Protein AF-A0A1U9XPH9-F1 (afdb_monomer_lite)

Structure (mmCIF, N/CA/C/O backbone):
data_AF-A0A1U9XPH9-F1
#
_entry.id   AF-A0A1U9XPH9-F1
#
loop_
_atom_site.group_PDB
_atom_site.id
_atom_site.type_symbol
_atom_site.label_atom_id
_atom_site.label_alt_id
_atom_site.label_comp_id
_atom_site.label_asym_id
_atom_site.label_entity_id
_atom_site.label_seq_id
_atom_site.pdbx_PDB_ins_code
_atom_site.Cartn_x
_atom_site.Cartn_y
_atom_site.Cartn_z
_atom_site.occupancy
_atom_site.B_iso_or_equiv
_atom_site.auth_seq_id
_atom_site.auth_comp_id
_atom_site.auth_asym_id
_atom_site.auth_atom_id
_atom_site.pdbx_PDB_model_num
ATOM 1 N N . VAL A 1 1 ? 17.682 10.287 12.441 1.00 67.44 1 VAL A N 1
ATOM 2 C CA . VAL A 1 1 ? 17.619 9.474 13.686 1.00 67.44 1 VAL A CA 1
ATOM 3 C C . VAL A 1 1 ? 17.183 10.293 14.902 1.00 67.44 1 VAL A C 1
ATOM 5 O O . VAL A 1 1 ? 16.282 9.855 15.600 1.00 67.44 1 VAL A O 1
ATOM 8 N N . LEU A 1 2 ? 17.728 11.495 15.132 1.00 79.94 2 LEU A N 1
ATOM 9 C CA . LEU A 1 2 ? 17.323 12.343 16.270 1.00 79.94 2 LEU A CA 1
ATOM 10 C C . LEU A 1 2 ? 15.854 12.808 16.202 1.00 79.94 2 LEU A C 1
ATOM 12 O O . LEU A 1 2 ? 15.126 12.664 17.175 1.00 79.94 2 LEU A O 1
ATOM 16 N N . LEU A 1 3 ? 15.391 13.269 15.034 1.00 83.81 3 LEU A N 1
ATOM 17 C CA . LEU A 1 3 ? 13.999 13.696 14.820 1.00 83.81 3 LEU A CA 1
ATOM 18 C C . LEU A 1 3 ? 12.944 12.603 15.106 1.00 83.81 3 LEU A C 1
ATOM 20 O O . LEU A 1 3 ? 12.035 12.875 15.888 1.00 83.81 3 LEU A O 1
ATOM 24 N N . PRO A 1 4 ? 13.041 11.365 14.568 1.00 88.44 4 PRO A N 1
ATOM 25 C CA . PRO A 1 4 ? 12.073 10.317 14.905 1.00 88.44 4 PRO A CA 1
ATOM 26 C C . PRO A 1 4 ? 12.133 9.903 16.384 1.00 88.44 4 PRO A C 1
ATOM 28 O O . PRO A 1 4 ? 11.097 9.603 16.970 1.00 88.44 4 PRO A O 1
ATOM 31 N N . GLY A 1 5 ? 13.313 9.956 17.017 1.00 91.88 5 GLY A N 1
ATOM 32 C CA . GLY A 1 5 ? 13.451 9.713 18.456 1.00 91.88 5 GLY A CA 1
ATOM 33 C C . GLY A 1 5 ? 12.726 10.759 19.309 1.00 91.88 5 GLY A C 1
ATOM 34 O O . GLY A 1 5 ? 12.021 10.402 20.249 1.00 91.88 5 GLY A O 1
ATOM 35 N N . MET A 1 6 ? 12.831 12.043 18.952 1.00 93.00 6 MET A N 1
ATOM 36 C CA . MET A 1 6 ? 12.126 13.130 19.647 1.00 93.00 6 MET A CA 1
ATOM 37 C C . MET A 1 6 ? 10.601 13.001 19.535 1.00 93.00 6 MET A C 1
ATOM 39 O O . MET A 1 6 ? 9.899 13.216 20.521 1.00 93.00 6 MET A O 1
ATOM 43 N N . ILE A 1 7 ? 10.091 12.607 18.362 1.00 95.12 7 ILE A N 1
ATOM 44 C CA . ILE A 1 7 ? 8.653 12.380 18.144 1.00 95.12 7 ILE A CA 1
ATOM 45 C C . ILE A 1 7 ? 8.153 11.225 19.019 1.00 95.12 7 ILE A C 1
ATOM 47 O O . ILE A 1 7 ? 7.125 11.360 19.680 1.00 95.12 7 ILE A O 1
ATOM 51 N N . LEU A 1 8 ? 8.894 10.114 19.078 1.00 95.06 8 LEU A N 1
ATOM 52 C CA . LEU A 1 8 ? 8.529 8.968 19.914 1.00 95.06 8 LEU A CA 1
ATOM 53 C C . LEU A 1 8 ? 8.452 9.354 21.398 1.00 95.06 8 LEU A C 1
ATOM 55 O O . LEU A 1 8 ? 7.480 9.023 22.075 1.00 95.06 8 LEU A O 1
ATOM 59 N N . VAL A 1 9 ? 9.450 10.092 21.894 1.00 95.56 9 VAL A N 1
ATOM 60 C CA . VAL A 1 9 ? 9.485 10.561 23.288 1.00 95.56 9 VAL A CA 1
ATOM 61 C C . VAL A 1 9 ? 8.299 11.477 23.591 1.00 95.56 9 VAL A C 1
ATOM 63 O O . VAL A 1 9 ? 7.673 11.327 24.639 1.00 95.56 9 VAL A O 1
ATOM 66 N N . LEU A 1 10 ? 7.949 12.380 22.671 1.00 95.44 10 LEU A N 1
ATOM 67 C CA . LEU A 1 10 ? 6.791 13.260 22.817 1.00 95.44 10 LEU A CA 1
ATOM 68 C C . LEU A 1 10 ? 5.481 12.460 22.922 1.00 95.44 10 LEU A C 1
ATOM 70 O O . LEU A 1 10 ? 4.685 12.710 23.825 1.00 95.44 10 LEU A O 1
ATOM 74 N N . VAL A 1 11 ? 5.270 11.479 22.038 1.00 96.19 11 VAL A N 1
ATOM 75 C CA . VAL A 1 11 ? 4.060 10.637 22.041 1.00 96.19 11 VAL A CA 1
ATOM 76 C C . VAL A 1 11 ? 3.942 9.856 23.350 1.00 96.19 11 VAL A C 1
ATOM 78 O O . VAL A 1 11 ? 2.879 9.849 23.976 1.00 96.19 11 VAL A O 1
ATOM 81 N N . LEU A 1 12 ? 5.042 9.254 23.810 1.00 95.81 12 LEU A N 1
ATOM 82 C CA . LEU A 1 12 ? 5.071 8.526 25.077 1.00 95.81 12 LEU A CA 1
ATOM 83 C C . LEU A 1 12 ? 4.786 9.454 26.265 1.00 95.81 12 LEU A C 1
ATOM 85 O O . LEU A 1 12 ? 3.955 9.117 27.108 1.00 95.81 12 LEU A O 1
ATOM 89 N N . ALA A 1 13 ? 5.396 10.640 26.300 1.00 95.75 13 ALA A N 1
ATOM 90 C CA . ALA A 1 13 ? 5.170 11.620 27.359 1.00 95.75 13 ALA A CA 1
ATOM 91 C C . ALA A 1 13 ? 3.702 12.071 27.427 1.00 95.75 13 ALA A C 1
ATOM 93 O O . ALA A 1 13 ? 3.105 12.049 28.504 1.00 95.75 13 ALA A O 1
ATOM 94 N N . VAL A 1 14 ? 3.095 12.414 26.285 1.00 95.50 14 VAL A N 1
ATOM 95 C CA . VAL A 1 14 ? 1.678 12.807 26.220 1.00 95.50 14 VAL A CA 1
ATOM 96 C C . VAL A 1 14 ? 0.779 11.661 26.689 1.00 95.50 14 VAL A C 1
ATOM 98 O O . VAL A 1 14 ? -0.084 11.880 27.537 1.00 95.50 14 VAL A O 1
ATOM 101 N N . SER A 1 15 ? 1.020 10.432 26.222 1.00 92.56 15 SER A N 1
ATOM 102 C CA . SER A 1 15 ? 0.228 9.264 26.634 1.00 92.56 15 SER A CA 1
ATOM 103 C C . SER A 1 15 ? 0.329 8.964 28.139 1.00 92.56 15 SER A C 1
ATOM 105 O O . SER A 1 15 ? -0.680 8.644 28.770 1.00 92.56 15 SER A O 1
ATOM 107 N N . ALA A 1 16 ? 1.508 9.148 28.746 1.00 92.38 16 ALA A N 1
ATOM 108 C CA . ALA A 1 16 ? 1.728 8.961 30.179 1.00 92.38 16 ALA A CA 1
ATOM 109 C C . ALA A 1 16 ? 1.007 10.027 31.019 1.00 92.38 16 ALA A C 1
ATOM 111 O O . ALA A 1 16 ? 0.404 9.703 32.045 1.00 92.38 16 ALA A O 1
ATOM 112 N N . VAL A 1 17 ? 1.012 11.286 30.566 1.00 92.12 17 VAL A N 1
ATOM 113 C CA . VAL A 1 17 ? 0.247 12.369 31.202 1.00 92.12 17 VAL A CA 1
ATOM 114 C C . VAL A 1 17 ? -1.255 12.091 31.103 1.00 92.12 17 VAL A C 1
ATOM 116 O O . VAL A 1 17 ? -1.956 12.186 32.112 1.00 92.12 17 VAL A O 1
ATOM 119 N N . SER A 1 18 ? -1.752 11.681 29.931 1.00 88.94 18 SER A N 1
ATOM 120 C CA . SER A 1 18 ? -3.158 11.296 29.750 1.00 88.94 18 SER A CA 1
ATOM 121 C C . SER A 1 18 ? -3.560 10.139 30.668 1.00 88.94 18 SER A C 1
ATOM 123 O O . SER A 1 18 ? -4.622 10.195 31.290 1.00 88.94 18 SER A O 1
ATOM 125 N N . TRP A 1 19 ? -2.703 9.124 30.817 1.00 87.00 19 TRP A N 1
ATOM 126 C CA . TRP A 1 19 ? -2.932 8.016 31.746 1.00 87.00 19 TRP A CA 1
ATOM 127 C C . TRP A 1 19 ? -2.974 8.488 33.204 1.00 87.00 19 TRP A C 1
ATOM 129 O O . TRP A 1 19 ? -3.909 8.155 33.932 1.00 87.00 19 TRP A O 1
ATOM 139 N N . GLY A 1 20 ? -2.003 9.310 33.619 1.00 86.94 20 GLY A N 1
ATOM 140 C CA . GLY A 1 20 ? -1.923 9.856 34.976 1.00 86.94 20 GLY A CA 1
ATOM 141 C C . GLY A 1 20 ? -3.149 10.689 35.361 1.00 86.94 20 GLY A C 1
ATOM 142 O O . GLY A 1 20 ? -3.662 10.553 36.472 1.00 86.94 20 GLY A O 1
ATOM 143 N N . VAL A 1 21 ? -3.678 11.489 34.430 1.00 86.56 21 VAL A N 1
ATOM 144 C CA . VAL A 1 21 ? -4.923 12.255 34.628 1.00 86.56 21 VAL A CA 1
ATOM 145 C C . VAL A 1 21 ? -6.157 11.337 34.640 1.00 86.56 21 VAL A C 1
ATOM 147 O O . VAL A 1 21 ? -7.104 11.578 35.394 1.00 86.56 21 VAL A O 1
ATOM 150 N N . SER A 1 22 ? -6.153 10.255 33.854 1.00 78.75 22 SER A N 1
ATOM 151 C CA . SER A 1 22 ? -7.293 9.338 33.708 1.00 78.75 22 SER A CA 1
ATOM 152 C C . SER A 1 22 ? -7.545 8.418 34.916 1.00 78.75 22 SER A C 1
ATOM 154 O O . SER A 1 22 ? -8.614 7.805 34.986 1.00 78.75 22 SER A O 1
ATOM 156 N N . LEU A 1 23 ? -6.633 8.339 35.894 1.00 63.56 23 LEU A N 1
ATOM 157 C CA . LEU A 1 23 ? -6.775 7.498 37.100 1.00 63.56 23 LEU A CA 1
ATOM 158 C C . LEU A 1 23 ? -8.007 7.836 37.970 1.00 63.56 23 LEU A C 1
ATOM 160 O O . LEU A 1 23 ? -8.354 7.078 38.872 1.00 63.56 23 LEU A O 1
ATOM 164 N N . LYS A 1 24 ? -8.699 8.952 37.699 1.00 60.34 24 LYS A N 1
ATOM 165 C CA . LYS A 1 24 ? -9.917 9.379 38.410 1.00 60.34 24 LYS A CA 1
ATOM 166 C C . LYS A 1 24 ? -11.236 8.883 37.798 1.00 60.34 24 LYS A C 1
ATOM 168 O O . LYS A 1 24 ? -12.301 9.164 38.347 1.00 60.34 24 LYS A O 1
ATOM 173 N N . GLY A 1 25 ? -11.202 8.186 36.662 1.00 62.44 25 GLY A N 1
ATOM 174 C CA . GLY A 1 25 ? -12.410 7.732 35.975 1.00 62.44 25 GLY A CA 1
ATOM 175 C C . GLY A 1 25 ? -12.940 6.420 36.543 1.00 62.44 25 GLY A C 1
ATOM 176 O O . GLY A 1 25 ? -12.375 5.370 36.263 1.00 62.44 25 GLY A O 1
ATOM 177 N N . GLN A 1 26 ? -14.050 6.451 37.286 1.00 62.78 26 GLN A N 1
ATOM 178 C CA . GLN A 1 26 ? -14.760 5.221 37.641 1.00 62.78 26 GLN A CA 1
ATOM 179 C C . GLN A 1 26 ? -15.130 4.445 36.368 1.00 62.78 26 GLN A C 1
ATOM 181 O O . GLN A 1 26 ? -15.760 4.987 35.454 1.00 62.78 26 GLN A O 1
ATOM 186 N N . THR A 1 27 ? -14.743 3.172 36.306 1.00 65.56 27 THR A N 1
ATOM 187 C CA . THR A 1 27 ? -15.153 2.214 35.272 1.00 65.56 27 THR A CA 1
ATOM 188 C C . THR A 1 27 ? -16.621 1.854 35.465 1.00 65.56 27 THR A C 1
ATOM 190 O O . THR A 1 27 ? -16.976 0.780 35.945 1.00 65.56 27 THR A O 1
ATOM 193 N N . LEU A 1 28 ? -17.502 2.791 35.125 1.00 66.69 28 LEU A N 1
ATOM 194 C CA . LEU A 1 28 ? -18.926 2.527 35.005 1.00 66.69 28 LEU A CA 1
ATOM 195 C C . LEU A 1 28 ? -19.136 1.659 33.764 1.00 66.69 28 LEU A C 1
ATOM 197 O O . LEU A 1 28 ? -18.739 2.046 32.667 1.00 66.69 28 LEU A O 1
ATOM 201 N N . LYS A 1 29 ? -19.800 0.511 33.929 1.00 70.56 29 LYS A N 1
ATOM 202 C CA . LYS A 1 29 ? -20.120 -0.444 32.850 1.00 70.56 29 LYS A CA 1
ATOM 203 C C . LYS A 1 29 ? -20.776 0.219 31.626 1.00 70.56 29 LYS A C 1
ATOM 205 O O . LYS A 1 29 ? -20.554 -0.205 30.501 1.00 70.56 29 LYS A O 1
ATOM 210 N N . GLN A 1 30 ? -21.543 1.286 31.856 1.00 67.19 30 GLN A N 1
ATOM 211 C CA . GLN A 1 30 ? -22.203 2.090 30.822 1.00 67.19 30 GLN A CA 1
ATOM 212 C C . GLN A 1 30 ? -21.224 2.951 30.004 1.00 67.19 30 GLN A C 1
ATOM 214 O O . GLN A 1 30 ? -21.458 3.190 28.829 1.00 67.19 30 GLN A O 1
ATOM 219 N N . LYS A 1 31 ? -20.098 3.383 30.591 1.00 69.44 31 LYS A N 1
ATOM 220 C CA . LYS A 1 31 ? -19.041 4.127 29.883 1.00 69.44 31 LYS A CA 1
ATOM 221 C C . LYS A 1 31 ? -18.206 3.214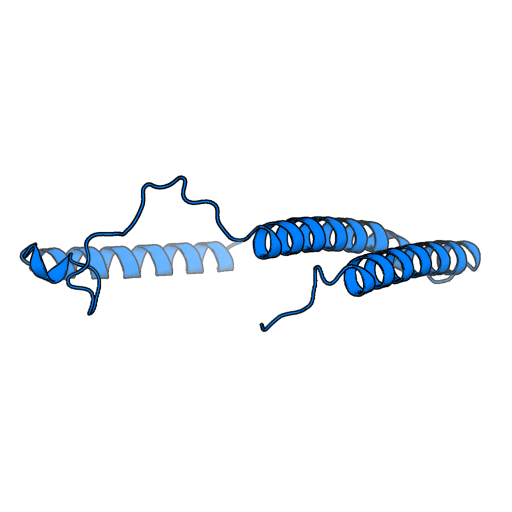 28.977 1.00 69.44 31 LYS A C 1
ATOM 223 O O . LYS A 1 31 ? -17.625 3.676 28.005 1.00 69.44 31 LYS A O 1
ATOM 228 N N . SER A 1 32 ? -18.123 1.930 29.324 1.00 74.75 32 SER A N 1
ATOM 229 C CA . SER A 1 32 ? -17.442 0.894 28.537 1.00 74.75 32 SER A CA 1
ATOM 230 C C . SER A 1 32 ? -18.354 0.189 27.528 1.00 74.75 32 SER A C 1
ATOM 232 O O . SER A 1 32 ? -17.889 -0.709 26.833 1.00 74.75 32 SER A O 1
ATOM 234 N N . ALA A 1 33 ? -19.641 0.541 27.477 1.00 73.06 33 ALA A N 1
ATOM 235 C CA . ALA A 1 33 ? -20.562 0.006 26.485 1.00 73.06 33 ALA A CA 1
ATOM 236 C C . ALA A 1 33 ? -20.364 0.727 25.134 1.00 73.06 33 ALA A C 1
ATOM 238 O O . ALA A 1 33 ? -20.033 1.917 25.128 1.00 73.06 33 ALA A O 1
ATOM 239 N N . PRO A 1 34 ? -20.536 0.033 23.995 1.00 74.50 34 PRO A N 1
ATOM 240 C CA . PRO A 1 34 ? -20.487 0.663 22.679 1.00 74.50 34 PRO A CA 1
ATOM 241 C C . PRO A 1 34 ? -21.538 1.777 22.560 1.00 74.50 34 PRO A C 1
ATOM 243 O O . PRO A 1 34 ? -22.634 1.686 23.112 1.00 74.50 34 PRO A O 1
ATOM 246 N N . TYR A 1 35 ? -21.177 2.853 21.859 1.00 61.94 35 TYR A N 1
ATOM 247 C CA . TYR A 1 35 ? -22.018 4.041 21.722 1.00 61.94 35 TYR A CA 1
ATOM 248 C C . TYR A 1 35 ? -23.313 3.720 20.956 1.00 61.94 35 TYR A C 1
ATOM 250 O O . TYR A 1 35 ? -23.286 2.989 19.969 1.00 61.94 35 TYR A O 1
ATOM 258 N N . GLU A 1 36 ? -24.435 4.261 21.441 1.00 62.88 36 GLU A N 1
ATOM 259 C CA . GLU A 1 36 ? -25.802 4.193 20.880 1.00 62.88 36 GLU A CA 1
ATOM 260 C C . GLU A 1 36 ? -26.455 2.823 20.681 1.00 62.88 36 GLU A C 1
ATOM 262 O O . GLU A 1 36 ? -27.671 2.744 20.511 1.00 62.88 36 GLU A O 1
ATOM 267 N N . CYS A 1 37 ? -25.715 1.731 20.775 1.00 63.75 37 CYS A N 1
ATOM 268 C CA . CYS A 1 37 ? -26.284 0.413 20.591 1.00 63.75 37 CYS A CA 1
ATOM 269 C C . CYS A 1 37 ? -26.466 -0.254 21.951 1.00 63.75 37 CYS A C 1
ATOM 271 O O . CYS A 1 37 ? -25.543 -0.853 22.491 1.00 63.75 37 CYS A O 1
ATOM 273 N N . GLY A 1 38 ? -27.706 -0.273 22.449 1.00 60.31 38 GLY A N 1
ATOM 274 C CA . GLY A 1 38 ? -28.173 -1.285 23.410 1.00 60.31 38 GLY A CA 1
ATOM 275 C C . GLY A 1 38 ? -28.144 -2.718 22.844 1.00 60.31 38 GLY A C 1
ATOM 276 O O . GLY A 1 38 ? -28.875 -3.582 23.317 1.00 60.31 38 GLY A O 1
ATOM 277 N N . PHE A 1 39 ? -27.337 -2.948 21.807 1.00 56.41 39 PHE A N 1
ATOM 278 C CA . PHE A 1 39 ? -27.033 -4.230 21.212 1.00 56.41 39 PHE A CA 1
ATOM 279 C C . PHE A 1 39 ? -25.677 -4.676 21.752 1.00 56.41 39 PHE A C 1
ATOM 281 O O . PHE A 1 39 ? -24.672 -3.978 21.597 1.00 56.41 39 PHE A O 1
ATOM 288 N N . ASP A 1 40 ? -25.646 -5.855 22.364 1.00 64.88 40 ASP A N 1
ATOM 289 C CA . ASP A 1 40 ? -24.393 -6.572 22.575 1.00 64.88 40 ASP A CA 1
ATOM 290 C C . ASP A 1 40 ? -23.725 -6.800 21.213 1.00 64.88 40 ASP A C 1
ATOM 292 O O . ASP A 1 40 ? -24.423 -6.969 20.211 1.00 64.88 40 ASP A O 1
ATOM 296 N N . ALA A 1 41 ? -22.387 -6.784 21.158 1.00 62.16 41 ALA A N 1
ATOM 297 C CA . ALA A 1 41 ? -21.640 -7.013 19.922 1.00 62.16 41 ALA A CA 1
ATOM 298 C C . ALA A 1 41 ? -22.201 -8.245 19.187 1.00 62.16 41 ALA A C 1
ATOM 300 O O . ALA A 1 41 ? -22.076 -9.379 19.657 1.00 62.16 41 ALA A O 1
ATOM 301 N N . VAL A 1 42 ? -22.888 -8.011 18.066 1.00 57.53 42 VAL A N 1
ATOM 302 C CA . VAL A 1 42 ? -23.595 -9.071 17.352 1.00 57.53 42 VAL A CA 1
ATOM 303 C C . VAL A 1 42 ? -22.562 -9.863 16.562 1.00 57.53 42 VAL A C 1
ATOM 305 O O . VAL A 1 42 ? -22.065 -9.410 15.535 1.00 57.53 42 VAL A O 1
ATOM 308 N N . GLY A 1 43 ? -22.246 -11.059 17.056 1.00 59.69 43 GLY A N 1
ATOM 309 C CA . GLY A 1 43 ? -21.393 -12.030 16.374 1.00 59.69 43 GLY A CA 1
ATOM 310 C C . GLY A 1 43 ? -20.026 -12.225 17.028 1.00 59.69 43 GLY A C 1
ATOM 311 O O . GLY A 1 43 ? -19.402 -11.304 17.546 1.00 59.69 43 GLY A O 1
ATOM 312 N N . GLY A 1 44 ? -19.542 -13.469 17.008 1.00 66.25 44 GLY A N 1
ATOM 313 C CA . GLY A 1 44 ? -18.170 -13.778 17.408 1.00 66.25 44 GLY A CA 1
ATOM 314 C C . GLY A 1 44 ? -17.150 -13.208 16.417 1.00 66.25 44 GLY A C 1
ATOM 315 O O . GLY A 1 44 ? -17.486 -12.891 15.279 1.00 66.25 44 GLY A O 1
ATOM 316 N N . ALA A 1 45 ? -15.873 -13.178 16.808 1.00 64.31 45 ALA A N 1
ATOM 317 C CA . ALA A 1 45 ? -14.742 -12.661 16.017 1.00 64.31 45 ALA A CA 1
ATOM 318 C C . ALA A 1 45 ? -14.508 -13.335 14.639 1.00 64.31 45 ALA A C 1
ATOM 320 O O . ALA A 1 45 ? -13.526 -13.041 13.967 1.00 64.31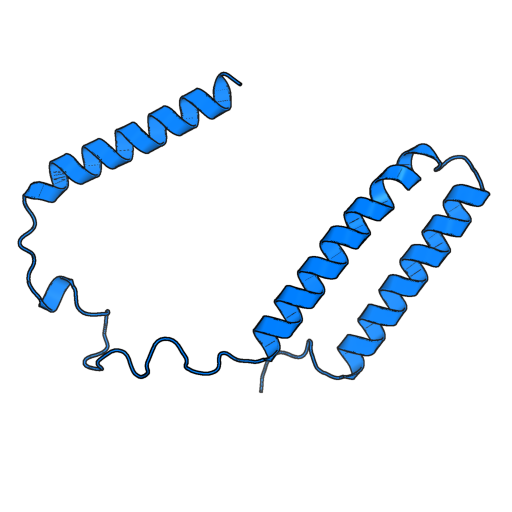 45 ALA A O 1
ATOM 321 N N . ARG A 1 46 ? -15.371 -14.275 14.237 1.00 66.62 46 ARG A N 1
ATOM 322 C CA . ARG A 1 46 ? -15.290 -15.080 13.009 1.00 66.62 46 ARG A CA 1
ATOM 323 C C . ARG A 1 46 ? -16.456 -14.837 12.053 1.00 66.62 46 ARG A C 1
ATOM 325 O O . ARG A 1 46 ? -16.712 -15.675 11.192 1.00 66.62 46 ARG A O 1
ATOM 332 N N . PHE A 1 47 ? -17.193 -13.740 12.212 1.00 65.12 47 PHE A N 1
ATOM 333 C CA . PHE A 1 47 ? -18.193 -13.384 11.215 1.00 65.12 47 PHE A CA 1
ATOM 334 C C . PHE A 1 47 ? -17.492 -13.176 9.865 1.00 65.12 47 PHE A C 1
ATOM 336 O O . PHE A 1 47 ? -16.475 -12.478 9.835 1.00 65.12 47 PHE A O 1
ATOM 343 N N . PRO A 1 48 ? -17.963 -13.803 8.770 1.00 59.75 48 PRO A N 1
ATOM 344 C CA . PRO A 1 48 ? -17.354 -13.606 7.467 1.00 59.75 48 PRO A CA 1
ATOM 345 C C . PRO A 1 48 ? -17.477 -12.128 7.103 1.00 59.75 48 PRO A C 1
ATOM 347 O O . PRO A 1 48 ? -18.563 -11.605 6.858 1.00 59.75 48 PRO A O 1
ATOM 350 N N . PHE A 1 49 ? -16.336 -11.450 7.133 1.00 68.38 49 PHE A N 1
ATOM 351 C CA . PHE A 1 49 ? -16.176 -10.119 6.583 1.00 68.38 49 PHE A CA 1
ATOM 352 C C . PHE A 1 49 ? -16.398 -10.178 5.068 1.00 68.38 49 PHE A C 1
ATOM 354 O O . PHE A 1 49 ? -16.255 -11.242 4.458 1.00 68.38 49 PHE A O 1
ATOM 361 N N . SER A 1 50 ? -16.783 -9.061 4.449 1.00 79.12 50 SER A N 1
ATOM 362 C CA . SER A 1 50 ? -17.103 -9.088 3.022 1.00 79.12 50 SER A CA 1
ATOM 363 C C . SER A 1 50 ? -15.860 -9.496 2.214 1.00 79.12 50 S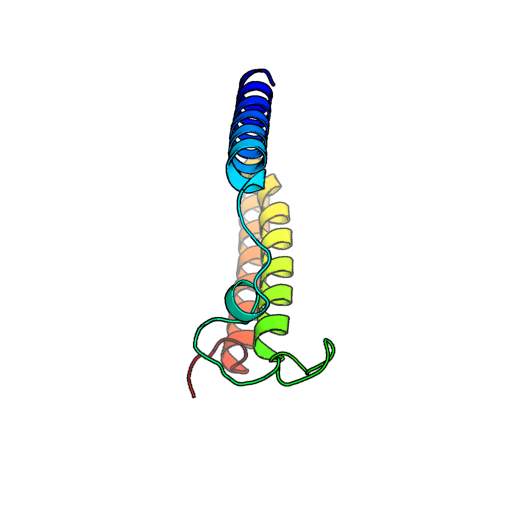ER A C 1
ATOM 365 O O . SER A 1 50 ? -14.773 -8.937 2.379 1.00 79.12 50 SER A O 1
ATOM 367 N N . LEU A 1 51 ? -16.015 -10.493 1.334 1.00 81.06 51 LEU A N 1
ATOM 368 C CA . LEU A 1 51 ? -14.943 -10.972 0.448 1.00 81.06 51 LEU A CA 1
ATOM 369 C C . LEU A 1 51 ? -14.369 -9.841 -0.419 1.00 81.06 51 LEU A C 1
ATOM 371 O O . LEU A 1 51 ? -13.196 -9.867 -0.769 1.00 81.06 51 LEU A O 1
ATOM 375 N N . ARG A 1 52 ? -15.176 -8.814 -0.700 1.00 80.25 52 ARG A N 1
ATOM 376 C CA . ARG A 1 52 ? -14.787 -7.634 -1.480 1.00 80.25 52 ARG A CA 1
ATOM 377 C C . ARG A 1 52 ? -13.624 -6.881 -0.831 1.00 80.25 52 ARG A C 1
ATOM 379 O O . ARG A 1 52 ? -12.634 -6.593 -1.490 1.00 80.25 52 ARG A O 1
ATOM 386 N N . PHE A 1 53 ? -13.681 -6.635 0.479 1.00 82.44 53 PHE A N 1
ATOM 387 C CA . PHE A 1 53 ? -12.576 -5.972 1.180 1.00 82.44 53 PHE A CA 1
ATOM 388 C C . PHE A 1 53 ? -11.299 -6.819 1.210 1.00 82.44 53 PHE A C 1
ATOM 390 O O . PHE A 1 53 ? -10.198 -6.275 1.176 1.00 82.44 53 PHE A O 1
ATOM 397 N N . PHE A 1 54 ? -11.437 -8.146 1.267 1.00 85.31 54 PHE A N 1
ATOM 398 C CA . PHE A 1 54 ? -10.296 -9.053 1.184 1.00 85.31 54 PHE A CA 1
ATOM 399 C C . PHE A 1 54 ? -9.633 -8.996 -0.200 1.00 85.31 54 PHE A C 1
ATOM 401 O O . PHE A 1 54 ? -8.412 -8.875 -0.280 1.00 85.31 54 PHE A O 1
ATOM 408 N N . LEU A 1 55 ? -10.424 -9.008 -1.277 1.00 86.31 55 LEU A N 1
ATOM 409 C CA . LEU A 1 55 ? -9.918 -8.885 -2.647 1.00 86.31 55 LEU A CA 1
ATOM 410 C C . LEU A 1 55 ? -9.204 -7.547 -2.872 1.00 86.31 55 LEU A C 1
ATOM 412 O O . LEU A 1 55 ? -8.106 -7.538 -3.419 1.00 86.31 55 LEU A O 1
ATOM 416 N N . LEU A 1 56 ? -9.748 -6.439 -2.356 1.00 87.75 56 LEU A N 1
ATOM 417 C CA . LEU A 1 56 ? -9.077 -5.134 -2.397 1.00 87.75 56 LEU A CA 1
ATOM 418 C C . LEU A 1 56 ? -7.724 -5.144 -1.672 1.00 87.75 56 LEU A C 1
ATOM 420 O O . LEU A 1 56 ? -6.767 -4.551 -2.163 1.00 87.75 56 LEU A O 1
ATOM 424 N N . ALA A 1 57 ? -7.623 -5.821 -0.524 1.00 90.31 57 ALA A N 1
ATOM 425 C CA . ALA A 1 57 ? -6.368 -5.920 0.221 1.00 90.31 57 ALA A CA 1
ATOM 426 C C . ALA A 1 57 ? -5.307 -6.735 -0.535 1.00 90.31 57 ALA A C 1
ATOM 428 O O . ALA A 1 57 ? -4.140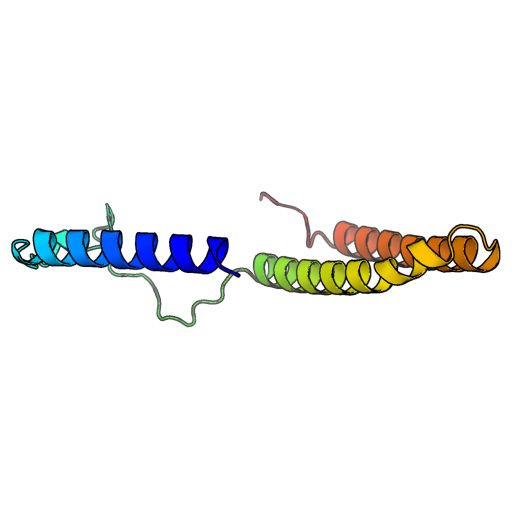 -6.345 -0.568 1.00 90.31 57 ALA A O 1
ATOM 429 N N . VAL A 1 58 ? -5.710 -7.842 -1.166 1.00 90.69 58 VAL A N 1
ATOM 430 C CA . VAL A 1 58 ? -4.818 -8.654 -2.008 1.00 90.69 58 VAL A CA 1
ATOM 431 C C . VAL A 1 58 ? -4.379 -7.868 -3.244 1.00 90.69 58 VAL A C 1
ATOM 433 O O . VAL A 1 58 ? -3.190 -7.841 -3.550 1.00 90.69 58 VAL A O 1
ATOM 436 N N . LEU A 1 59 ? -5.307 -7.178 -3.910 1.00 90.12 59 LEU A N 1
ATOM 437 C CA . LEU A 1 59 ? -5.016 -6.349 -5.077 1.00 90.12 59 LEU A CA 1
ATOM 438 C C . LEU A 1 59 ? -4.046 -5.208 -4.735 1.00 90.12 59 LEU A C 1
ATOM 440 O O . LEU A 1 59 ? -3.075 -4.987 -5.454 1.00 90.12 59 LEU A O 1
ATOM 444 N N . PHE A 1 60 ? -4.266 -4.523 -3.608 1.00 91.31 60 PHE A N 1
ATOM 445 C CA . PHE A 1 60 ? -3.358 -3.489 -3.110 1.00 91.31 60 PHE A CA 1
ATOM 446 C C . PHE A 1 60 ? -1.952 -4.041 -2.848 1.00 91.31 60 PHE A C 1
ATOM 448 O O . PHE A 1 60 ? -0.973 -3.426 -3.257 1.00 91.31 60 PHE A O 1
ATOM 455 N N . LEU A 1 61 ? -1.848 -5.213 -2.214 1.00 93.31 61 LEU A N 1
ATOM 456 C CA . LEU A 1 61 ? -0.562 -5.851 -1.935 1.00 93.31 61 LEU A CA 1
ATOM 457 C C . LEU A 1 61 ? 0.198 -6.197 -3.221 1.00 93.31 61 LEU A C 1
ATOM 459 O O . LEU A 1 61 ? 1.405 -5.975 -3.291 1.00 93.31 61 LEU A O 1
ATOM 463 N N . ILE A 1 62 ? -0.496 -6.730 -4.229 1.00 92.75 62 ILE A N 1
ATOM 464 C CA . ILE A 1 62 ? 0.108 -7.061 -5.525 1.00 92.75 62 ILE A CA 1
ATOM 465 C C . ILE A 1 62 ? 0.616 -5.786 -6.210 1.00 92.75 62 ILE A C 1
ATOM 467 O O . ILE A 1 62 ? 1.795 -5.726 -6.557 1.00 92.75 62 ILE A O 1
ATOM 471 N N . PHE A 1 63 ? -0.216 -4.744 -6.315 1.00 91.00 63 PHE A N 1
ATOM 472 C CA . PHE A 1 63 ? 0.200 -3.486 -6.943 1.00 91.00 63 PHE A CA 1
ATOM 473 C C . PHE A 1 63 ? 1.349 -2.792 -6.204 1.00 91.00 63 PHE A C 1
ATOM 475 O O . PHE A 1 63 ? 2.224 -2.220 -6.851 1.00 91.00 63 PHE A O 1
ATOM 482 N N . ASP A 1 64 ? 1.391 -2.851 -4.871 1.00 94.31 64 ASP A N 1
ATOM 483 C CA . ASP A 1 64 ? 2.492 -2.276 -4.089 1.00 94.31 64 ASP A CA 1
ATOM 484 C C . ASP A 1 64 ? 3.825 -2.983 -4.401 1.00 94.31 64 ASP A C 1
ATOM 486 O O . ASP A 1 64 ? 4.838 -2.340 -4.691 1.00 94.31 64 ASP A O 1
ATOM 490 N N . VAL A 1 65 ? 3.816 -4.320 -4.465 1.00 94.69 65 VAL A N 1
ATOM 491 C CA . VAL A 1 65 ? 4.994 -5.111 -4.861 1.00 94.69 65 VAL A CA 1
ATOM 492 C C . VAL A 1 65 ? 5.422 -4.802 -6.299 1.00 94.69 65 VAL A C 1
ATOM 494 O O . VAL A 1 65 ? 6.616 -4.662 -6.575 1.00 94.69 65 VAL A O 1
ATOM 497 N N . GLU A 1 66 ? 4.477 -4.659 -7.221 1.00 91.94 66 GLU A N 1
ATOM 498 C CA . GLU A 1 66 ? 4.764 -4.349 -8.625 1.00 91.94 66 GLU A CA 1
ATOM 499 C C . GLU A 1 66 ? 5.349 -2.941 -8.813 1.00 91.94 66 GLU A C 1
ATOM 501 O O . GLU A 1 66 ? 6.257 -2.759 -9.627 1.00 91.94 66 GLU A O 1
ATOM 506 N N . ILE A 1 67 ? 4.909 -1.952 -8.027 1.00 91.44 67 ILE A N 1
ATOM 507 C CA . ILE A 1 67 ? 5.503 -0.605 -8.025 1.00 91.44 67 ILE A CA 1
ATOM 508 C C . ILE A 1 67 ? 6.948 -0.651 -7.517 1.00 91.44 67 ILE A C 1
ATOM 510 O O . ILE A 1 67 ? 7.826 0.005 -8.086 1.00 91.44 67 ILE A O 1
ATOM 514 N N . VAL A 1 68 ? 7.236 -1.459 -6.494 1.00 94.25 68 VAL A N 1
ATOM 515 C CA . VAL A 1 68 ? 8.619 -1.670 -6.036 1.00 94.25 68 VAL A CA 1
ATOM 516 C C . VAL A 1 68 ? 9.477 -2.289 -7.146 1.00 94.25 68 VAL A C 1
ATOM 518 O O . VAL A 1 68 ? 10.625 -1.878 -7.329 1.00 94.25 68 VAL A O 1
ATOM 521 N N . LEU A 1 69 ? 8.926 -3.213 -7.940 1.00 90.44 69 LEU A N 1
ATOM 522 C CA . LEU A 1 69 ? 9.614 -3.796 -9.101 1.00 90.44 69 LEU A CA 1
ATOM 523 C C . LEU A 1 69 ? 9.812 -2.806 -10.259 1.00 90.44 69 LEU A C 1
ATOM 525 O O . LEU A 1 69 ? 10.734 -2.992 -11.054 1.00 90.44 69 LEU A O 1
ATOM 529 N N . LEU A 1 70 ? 9.009 -1.742 -10.346 1.00 90.50 70 LEU A N 1
ATOM 530 C CA . LEU A 1 70 ? 9.209 -0.659 -11.314 1.00 90.50 70 LEU A CA 1
ATOM 531 C C . LEU A 1 70 ? 10.374 0.272 -10.944 1.00 90.50 70 LEU A C 1
ATOM 533 O O . LEU A 1 70 ? 10.953 0.904 -11.827 1.00 90.50 70 LEU A O 1
ATOM 537 N N . PHE A 1 71 ? 10.760 0.354 -9.669 1.00 90.06 71 PHE A N 1
ATOM 538 C CA . PHE A 1 71 ? 11.779 1.301 -9.200 1.00 90.06 71 PHE A CA 1
ATOM 539 C C . PHE A 1 71 ? 13.151 1.183 -9.907 1.00 90.06 71 PHE A C 1
ATOM 541 O O . PHE A 1 71 ? 13.707 2.213 -10.298 1.00 90.06 71 PHE A O 1
ATOM 548 N N . PRO A 1 72 ? 13.709 -0.020 -10.162 1.00 87.19 72 PRO A N 1
ATOM 549 C CA . PRO A 1 72 ? 14.990 -0.165 -10.857 1.00 87.19 72 PRO A CA 1
ATOM 550 C C . PRO A 1 72 ? 14.981 0.334 -12.310 1.00 87.19 72 PRO A C 1
ATOM 552 O O . PRO A 1 72 ? 16.034 0.720 -12.820 1.00 87.19 72 PRO A O 1
ATOM 555 N N . LEU A 1 73 ? 13.816 0.370 -12.976 1.00 87.69 73 LEU A N 1
ATOM 556 C CA . LEU A 1 73 ? 13.697 0.843 -14.363 1.00 87.69 73 LEU A CA 1
ATOM 557 C C . LEU A 1 73 ? 14.023 2.333 -14.502 1.00 87.69 73 LEU A C 1
ATOM 559 O O . LEU A 1 73 ? 14.475 2.752 -15.566 1.00 87.69 73 LEU A O 1
ATOM 563 N N . VAL A 1 74 ? 13.876 3.120 -13.430 1.00 86.44 74 VAL A N 1
ATOM 564 C CA . VAL A 1 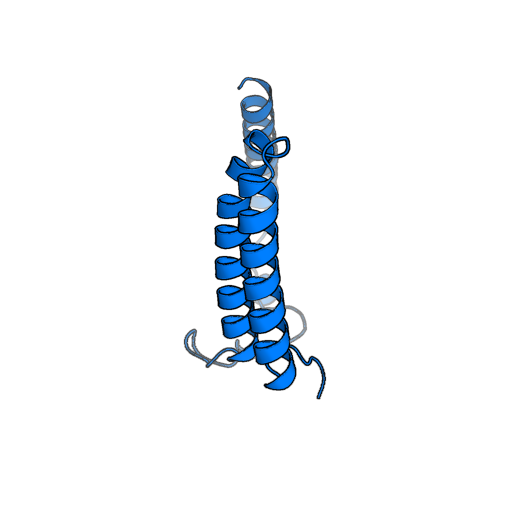74 ? 14.257 4.544 -13.413 1.00 86.44 74 VAL A CA 1
ATOM 565 C C . VAL A 1 74 ? 15.746 4.720 -13.729 1.00 86.44 74 VAL A C 1
ATOM 567 O O . VAL A 1 74 ? 16.129 5.661 -14.417 1.00 86.44 74 VAL A O 1
ATOM 570 N N . GLY A 1 75 ? 16.597 3.779 -13.305 1.00 87.94 75 GLY A N 1
ATOM 571 C CA . GLY A 1 75 ? 18.028 3.811 -13.620 1.00 87.94 75 GLY A CA 1
ATOM 572 C C . GLY A 1 75 ? 18.363 3.462 -15.075 1.00 87.94 75 GLY A C 1
ATOM 573 O O . GLY A 1 75 ? 19.501 3.650 -15.492 1.00 87.94 75 GLY A O 1
ATOM 574 N N . TRP A 1 76 ? 17.413 2.907 -15.835 1.00 87.69 76 TRP A N 1
ATOM 575 C CA . TRP A 1 76 ? 17.599 2.420 -17.210 1.00 87.69 76 TRP A CA 1
ATOM 576 C C . TRP A 1 76 ? 16.770 3.225 -18.224 1.00 87.69 76 TRP A C 1
ATOM 578 O O . TRP A 1 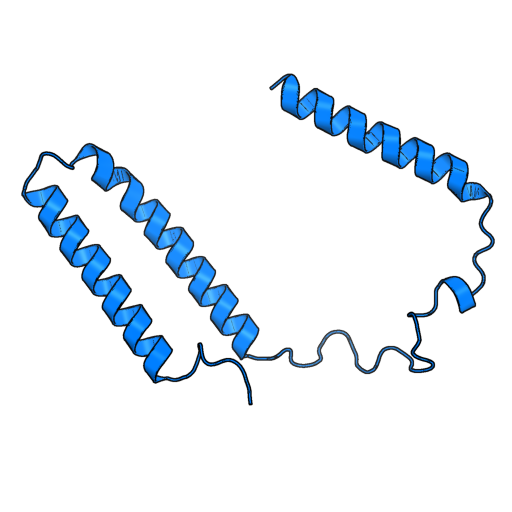76 ? 16.603 2.789 -19.363 1.00 87.69 76 TRP A O 1
ATOM 588 N N . GLN A 1 77 ? 16.266 4.399 -17.824 1.00 80.06 77 GLN A N 1
ATOM 589 C CA . GLN A 1 77 ? 15.380 5.252 -18.627 1.00 80.06 77 GLN A CA 1
ATOM 590 C C . GLN A 1 77 ? 15.968 5.647 -19.993 1.00 80.06 77 GLN A C 1
ATOM 592 O O . GLN A 1 77 ? 15.227 5.781 -20.963 1.00 80.06 77 GLN A O 1
ATOM 597 N N . ASP A 1 78 ? 17.295 5.774 -20.086 1.00 85.38 78 ASP A N 1
ATOM 598 C CA . ASP A 1 78 ? 17.990 6.173 -21.316 1.00 85.38 78 ASP A CA 1
ATOM 599 C C . ASP A 1 78 ? 18.199 5.000 -22.289 1.00 85.38 78 ASP A C 1
ATOM 601 O O . ASP A 1 78 ? 18.547 5.196 -23.455 1.00 85.38 78 ASP A O 1
ATOM 605 N N . SER A 1 79 ? 17.980 3.762 -21.833 1.00 91.19 79 SER A N 1
ATOM 606 C CA . SER A 1 79 ? 18.069 2.583 -22.686 1.00 91.19 79 SER A CA 1
ATOM 607 C C . SER A 1 79 ? 16.721 2.284 -23.335 1.00 91.19 79 SER A C 1
ATOM 609 O O . SER A 1 79 ? 15.726 2.039 -22.651 1.00 91.19 79 SER A O 1
ATOM 611 N N . ALA A 1 80 ? 16.707 2.170 -24.666 1.00 88.88 80 ALA A N 1
ATOM 612 C CA . ALA A 1 80 ? 15.530 1.728 -25.417 1.00 88.88 80 ALA A CA 1
ATOM 613 C C . ALA A 1 80 ? 14.993 0.372 -24.915 1.00 88.88 80 ALA A C 1
ATOM 615 O O . ALA A 1 80 ? 13.782 0.151 -24.889 1.00 88.88 80 ALA A O 1
ATOM 616 N N . THR A 1 81 ? 15.880 -0.520 -24.455 1.00 88.69 81 THR A N 1
ATOM 617 C CA . THR A 1 81 ? 15.479 -1.809 -23.876 1.00 88.69 81 THR A CA 1
ATOM 618 C C . THR A 1 81 ? 14.777 -1.638 -22.532 1.00 88.69 81 THR A C 1
ATOM 620 O O . THR A 1 81 ? 13.735 -2.255 -22.323 1.00 88.69 81 THR A O 1
ATOM 623 N N . GLY A 1 82 ? 15.279 -0.759 -21.659 1.00 89.12 82 GLY A N 1
ATOM 624 C CA . GLY A 1 82 ? 14.664 -0.448 -20.365 1.00 89.12 82 GLY A CA 1
ATOM 625 C C . GLY A 1 82 ? 13.268 0.143 -20.535 1.00 89.12 82 GLY A C 1
ATOM 626 O O . GLY A 1 82 ? 12.317 -0.333 -19.916 1.00 89.12 82 GLY A O 1
ATOM 627 N N . LEU A 1 83 ? 13.124 1.090 -21.466 1.00 88.75 83 LEU A N 1
ATOM 628 C CA . LEU A 1 83 ? 11.834 1.693 -21.795 1.00 88.75 83 LEU A CA 1
ATOM 629 C C . LEU A 1 83 ? 10.835 0.656 -22.337 1.00 88.75 83 LEU A C 1
ATOM 631 O O . LEU A 1 83 ? 9.679 0.631 -21.920 1.00 88.75 83 LEU A O 1
ATOM 635 N N . SER A 1 84 ? 11.284 -0.231 -23.234 1.00 91.31 84 SER A N 1
ATOM 636 C CA . SER A 1 84 ? 10.428 -1.275 -23.810 1.00 91.31 84 SER A CA 1
ATOM 637 C C . SER A 1 84 ? 9.986 -2.316 -22.775 1.00 91.31 84 SER A C 1
ATOM 639 O O . SER A 1 84 ? 8.802 -2.639 -22.706 1.00 91.31 84 SER A O 1
ATOM 641 N N . CYS A 1 85 ? 10.897 -2.786 -21.917 1.00 90.75 85 CYS A N 1
ATOM 642 C CA . CYS A 1 85 ? 10.581 -3.734 -20.851 1.00 90.75 85 CYS A CA 1
ATOM 643 C C . CYS A 1 85 ? 9.637 -3.116 -19.815 1.00 90.75 85 CYS A C 1
ATOM 645 O O . CYS A 1 85 ? 8.662 -3.756 -19.429 1.00 90.75 85 CYS A O 1
ATOM 647 N N . GLY A 1 86 ? 9.883 -1.865 -19.407 1.00 91.00 86 GLY A N 1
ATOM 648 C CA . GLY A 1 86 ? 8.992 -1.134 -18.506 1.00 91.00 86 GLY A CA 1
ATOM 649 C C . GLY A 1 86 ? 7.605 -0.913 -19.110 1.00 91.00 86 GLY A C 1
ATOM 650 O O . GLY A 1 86 ? 6.602 -1.132 -18.436 1.00 91.00 86 GLY A O 1
ATOM 651 N N . GLY A 1 87 ? 7.534 -0.568 -20.399 1.00 91.50 87 GLY A N 1
ATOM 652 C CA . GLY A 1 87 ? 6.270 -0.417 -21.120 1.00 91.50 87 GLY A CA 1
ATOM 653 C C . GLY A 1 87 ? 5.466 -1.717 -21.197 1.00 91.50 87 GLY A C 1
ATOM 654 O O . GLY A 1 87 ? 4.267 -1.710 -20.923 1.00 91.50 87 GLY A O 1
ATOM 655 N N . VAL A 1 88 ? 6.119 -2.844 -21.505 1.00 93.56 88 VAL A N 1
ATOM 656 C CA . VAL A 1 88 ? 5.475 -4.170 -21.506 1.00 93.56 88 VAL A CA 1
ATOM 657 C C . VAL A 1 88 ? 5.005 -4.551 -20.104 1.00 93.56 88 VAL A C 1
ATOM 659 O O . VAL A 1 88 ? 3.888 -5.041 -19.954 1.00 93.56 88 VAL A O 1
ATOM 662 N N . PHE A 1 89 ? 5.816 -4.289 -19.077 1.00 92.06 89 PHE A N 1
ATOM 663 C CA . PHE A 1 89 ? 5.450 -4.569 -17.692 1.00 92.06 89 PHE A CA 1
ATOM 664 C C . PHE A 1 89 ? 4.196 -3.787 -17.279 1.00 92.06 89 PHE A C 1
ATOM 666 O O . PHE A 1 89 ? 3.216 -4.396 -16.860 1.00 92.06 89 PHE A O 1
ATOM 673 N N . VAL A 1 90 ? 4.165 -2.468 -17.504 1.00 93.06 90 VAL A N 1
ATOM 674 C CA . VAL A 1 90 ? 2.989 -1.626 -17.214 1.00 93.06 90 VAL A CA 1
ATOM 675 C C . VAL A 1 90 ? 1.761 -2.067 -18.017 1.00 93.06 90 VAL A C 1
ATOM 677 O O . VAL A 1 90 ? 0.656 -2.082 -17.479 1.00 93.06 90 VAL A O 1
ATOM 680 N N . ALA A 1 91 ? 1.925 -2.466 -19.282 1.00 94.94 91 ALA A N 1
ATOM 681 C CA . ALA A 1 91 ? 0.813 -2.960 -20.091 1.00 94.94 91 ALA A CA 1
ATOM 682 C C . ALA A 1 91 ? 0.173 -4.224 -19.490 1.00 94.94 91 ALA A C 1
ATOM 684 O O . ALA A 1 91 ? -1.052 -4.326 -19.457 1.00 94.94 91 ALA A O 1
ATOM 685 N N . ILE A 1 92 ? 0.981 -5.154 -18.970 1.00 94.19 92 ILE A N 1
ATOM 686 C CA . ILE A 1 92 ? 0.483 -6.353 -18.280 1.00 94.19 92 ILE A CA 1
ATOM 687 C C . ILE A 1 92 ? -0.312 -5.961 -17.026 1.00 94.19 92 ILE A C 1
ATOM 689 O O . ILE A 1 92 ? -1.406 -6.491 -16.826 1.00 94.19 92 ILE A O 1
ATOM 693 N N . LEU A 1 93 ? 0.175 -4.992 -16.240 1.00 91.44 93 LEU A N 1
ATOM 694 C CA . LEU A 1 93 ? -0.535 -4.508 -15.046 1.00 91.44 93 LEU A CA 1
ATOM 695 C C . LEU A 1 93 ? -1.901 -3.910 -15.396 1.00 91.44 93 LEU A C 1
ATOM 697 O O . LEU A 1 93 ? -2.908 -4.223 -14.762 1.00 91.44 93 LEU A O 1
ATOM 701 N N . LEU A 1 94 ? -1.951 -3.078 -16.440 1.00 93.50 94 LEU A N 1
ATOM 702 C CA . LEU A 1 94 ? -3.194 -2.463 -16.902 1.00 93.50 94 LEU A CA 1
ATOM 703 C C . LEU A 1 94 ? -4.195 -3.511 -17.400 1.00 93.50 94 LEU A C 1
ATOM 705 O O . LEU A 1 94 ? -5.384 -3.400 -17.110 1.00 93.50 94 LEU A O 1
ATOM 709 N N . ILE A 1 95 ? -3.732 -4.543 -18.111 1.00 95.44 95 ILE A N 1
ATOM 710 C CA . ILE A 1 95 ? -4.595 -5.641 -18.568 1.00 95.44 95 ILE A CA 1
ATOM 711 C C . ILE A 1 95 ? -5.161 -6.419 -17.374 1.00 95.44 95 ILE A C 1
ATOM 713 O O . ILE A 1 95 ? -6.362 -6.692 -17.352 1.00 95.44 95 ILE A O 1
ATOM 717 N N . GLY A 1 96 ? -4.331 -6.739 -16.375 1.00 92.06 96 GLY A N 1
ATOM 718 C CA . GLY A 1 96 ? -4.773 -7.408 -15.147 1.00 92.06 96 GLY A CA 1
ATOM 719 C C . GLY A 1 96 ? -5.810 -6.586 -14.379 1.00 92.06 96 GLY A C 1
ATOM 720 O O . GLY A 1 96 ? -6.856 -7.112 -13.998 1.00 92.06 96 GLY A O 1
ATOM 721 N N . LEU A 1 97 ? -5.583 -5.275 -14.246 1.00 91.31 97 LEU A N 1
ATOM 722 C CA . LEU A 1 97 ? -6.532 -4.362 -13.606 1.00 91.31 97 LEU A CA 1
ATOM 723 C C . LEU A 1 97 ? -7.872 -4.304 -14.347 1.00 91.31 97 LEU A C 1
ATOM 725 O O . LEU A 1 97 ? -8.931 -4.359 -13.726 1.00 91.31 97 LEU A O 1
ATOM 729 N N . VAL A 1 98 ? -7.838 -4.199 -15.679 1.00 93.06 98 VAL A N 1
ATOM 730 C CA . VAL A 1 98 ? -9.055 -4.180 -16.503 1.00 93.06 98 VAL A CA 1
ATOM 731 C C . VAL A 1 98 ? -9.813 -5.502 -16.389 1.00 93.06 98 VAL A C 1
ATOM 733 O O . VAL A 1 98 ? -11.042 -5.488 -16.362 1.00 93.06 98 VAL A O 1
ATOM 736 N N . HIS A 1 99 ? -9.114 -6.635 -16.300 1.00 92.38 99 HIS A N 1
ATOM 737 C CA . HIS A 1 99 ? -9.744 -7.937 -16.090 1.00 92.38 99 HIS A CA 1
ATOM 738 C C . HIS A 1 99 ? -10.504 -7.988 -14.756 1.00 92.38 99 HIS A C 1
ATOM 740 O O . HIS A 1 99 ? -11.698 -8.279 -14.751 1.00 92.38 99 HIS A O 1
ATOM 746 N N . GLU A 1 100 ? -9.851 -7.623 -13.650 1.00 89.38 100 GLU A N 1
ATOM 747 C CA . GLU A 1 100 ? -10.473 -7.577 -12.316 1.00 89.38 100 GLU A CA 1
ATOM 748 C C . GLU A 1 100 ? -11.633 -6.576 -12.230 1.00 89.38 100 GLU A C 1
ATOM 750 O O . GLU A 1 100 ? -12.637 -6.829 -11.560 1.00 89.38 100 GLU A O 1
ATOM 755 N N . TRP A 1 101 ? -11.539 -5.450 -12.943 1.00 88.56 101 TRP A N 1
ATOM 756 C CA . TRP A 1 101 ? -12.640 -4.493 -13.024 1.00 88.56 101 TRP A CA 1
ATOM 757 C C . TRP A 1 101 ? -13.851 -5.095 -13.741 1.00 88.56 101 TRP A C 1
ATOM 759 O O . TRP A 1 101 ? -14.974 -4.981 -13.259 1.00 88.56 101 TRP A O 1
ATOM 769 N N . ARG A 1 102 ? -13.649 -5.800 -14.859 1.00 89.56 102 ARG A N 1
ATOM 770 C CA . ARG A 1 102 ? -14.761 -6.439 -15.583 1.00 89.56 102 ARG A CA 1
ATOM 771 C C . ARG A 1 102 ? -15.460 -7.543 -14.786 1.00 89.56 102 ARG A C 1
ATOM 773 O O . ARG A 1 102 ? -16.633 -7.790 -15.045 1.00 89.56 102 ARG A O 1
ATOM 780 N N . GLU A 1 103 ? -14.773 -8.166 -13.833 1.00 87.00 103 GLU A N 1
ATOM 781 C CA . GLU A 1 103 ? -15.347 -9.143 -12.895 1.00 87.00 103 GLU A CA 1
ATOM 782 C C . GLU A 1 103 ? -16.163 -8.488 -11.758 1.00 87.00 103 GLU A C 1
ATOM 784 O O . GLU A 1 103 ? -16.753 -9.183 -10.933 1.00 87.00 103 GLU A O 1
ATOM 789 N N . GLY A 1 104 ? -16.222 -7.152 -11.684 1.00 83.38 104 GLY A N 1
ATOM 790 C CA . GLY A 1 104 ? -17.022 -6.431 -10.685 1.00 83.38 104 GLY A CA 1
ATOM 791 C C . GLY A 1 104 ? -16.442 -6.482 -9.266 1.00 83.38 104 GLY A C 1
ATOM 792 O O . GLY A 1 104 ? -17.094 -6.071 -8.308 1.00 83.38 104 GLY A O 1
ATOM 793 N N . SER A 1 105 ? -15.197 -6.947 -9.112 1.00 78.88 105 SER A N 1
ATOM 794 C CA . SER A 1 105 ? -14.470 -6.987 -7.831 1.00 78.88 105 SER A CA 1
ATOM 795 C C . SER A 1 105 ? -14.252 -5.580 -7.240 1.00 78.88 105 SER A C 1
ATOM 797 O O . SER A 1 105 ? -14.132 -5.407 -6.025 1.00 78.88 105 SER A O 1
ATOM 799 N N . LEU A 1 106 ? -14.248 -4.562 -8.113 1.00 80.25 106 LEU A N 1
ATOM 800 C CA . LEU A 1 106 ? -14.011 -3.151 -7.796 1.00 80.25 106 LEU A CA 1
ATOM 801 C C . LEU A 1 106 ? -15.280 -2.292 -7.726 1.00 80.25 106 LEU A C 1
ATOM 803 O O . LEU A 1 106 ? -15.183 -1.130 -7.329 1.00 80.25 106 LEU A O 1
ATOM 807 N N . ASP A 1 107 ? -16.450 -2.825 -8.080 1.00 79.38 107 ASP A N 1
ATOM 808 C CA . ASP A 1 107 ? -17.685 -2.046 -8.049 1.00 79.38 107 ASP A CA 1
ATOM 809 C C . ASP A 1 107 ? -18.196 -1.917 -6.608 1.00 79.38 107 ASP A C 1
ATOM 811 O O . ASP A 1 107 ? -18.408 -2.893 -5.880 1.00 79.38 107 ASP A O 1
ATOM 815 N N . TRP A 1 108 ? -18.366 -0.668 -6.177 1.00 71.31 108 TRP A N 1
ATOM 816 C CA . TRP A 1 108 ? -18.953 -0.322 -4.889 1.00 71.31 108 TRP A CA 1
ATOM 817 C C . TRP A 1 108 ? -20.363 0.213 -5.105 1.00 71.31 108 TRP A C 1
ATOM 819 O O . TRP A 1 108 ? -20.575 1.041 -5.985 1.00 71.31 108 TRP A O 1
ATOM 829 N N . ALA A 1 109 ? -21.268 -0.204 -4.218 1.00 51.81 109 ALA A N 1
ATOM 830 C CA . ALA A 1 109 ? -22.699 0.098 -4.197 1.00 51.81 109 ALA A CA 1
ATOM 831 C C . ALA A 1 109 ? -23.552 -0.746 -5.159 1.00 51.81 109 ALA A C 1
ATOM 833 O O . ALA A 1 109 ? -23.850 -0.340 -6.276 1.00 51.81 109 ALA A O 1
ATOM 834 N N . GLU A 1 110 ? -24.011 -1.885 -4.633 1.00 50.97 110 GLU A N 1
ATOM 835 C CA . GLU A 1 110 ? -25.436 -2.077 -4.315 1.00 50.97 110 GLU A CA 1
ATOM 836 C C . GLU A 1 110 ? -25.551 -2.566 -2.864 1.00 50.97 110 GLU A C 1
ATOM 838 O O . GLU A 1 110 ? -24.713 -3.419 -2.468 1.00 50.97 110 GLU A O 1
#

InterPro domains:
  IPR000440 NADH:ubiquinone/plastoquinone oxidoreductase, chain 3 [PF00507] (25-108)
  IPR000440 NADH:ubiquinone/plastoquinone oxidoreductase, chain 3 [PTHR11058] (7-109)
  IPR038430 NADH:ubiquinone oxidoreductase, subunit 3 superfamily [G3DSA:1.20.58.1610] (1-109)

Sequence (110 aa):
VLLPGMILVLVLAVSAVSWGVSLKGQTLKQKSAPYECGFDAVGGARFPFSLRFFLLAVLFLIFDVEIVLLFPLVGWQDSATGLSCGGVFVAILLIGLVHEWREGSLDWAE

Foldseek 3Di:
DVVVVVVVVVVVVVVVVVVVVCPPDDPDVVVVDDPPDPDDPPDDPPDDDDVLVVVVVVLVVVVVVLVVVLVVLVVVVVPPVSVVVSVVSVVVVVVVVVVCVVVVSPDDDD

Organism: Lyonsia norwegica (NCBI:txid228471)

pLDDT: mean 82.41, std 12.4, range [50.97, 96.19]

Radius of gyration: 24.58 Å; chains: 1; bounding box: 46×29×64 Å

Secondary structure (DSSP, 8-state):
-HHHHHHHHHHHHHHHHHHHHHTT----TTTTSPSS--S---S-TT----HHHHHHHHHHHHHHHHHHHHGGGGGGTTSHHHHHHHHHHHHHHHHHHHHHHHTTTT----